Protein AF-A0A8S2UW05-F1 (afdb_monomer)

Secondary structure (DSSP, 8-state):
--HHHHHHHHHHHHHHHHHHHHHHHHSTTTTHHHHHHH-HHHHHHHHHHHHHHHHHHTT-TTS-HHHHHHHHHH-GGGSS-TT--

Structure (mmCIF, N/CA/C/O backbone):
data_AF-A0A8S2UW05-F1
#
_entry.id   AF-A0A8S2UW05-F1
#
loop_
_atom_site.group_PDB
_atom_site.id
_at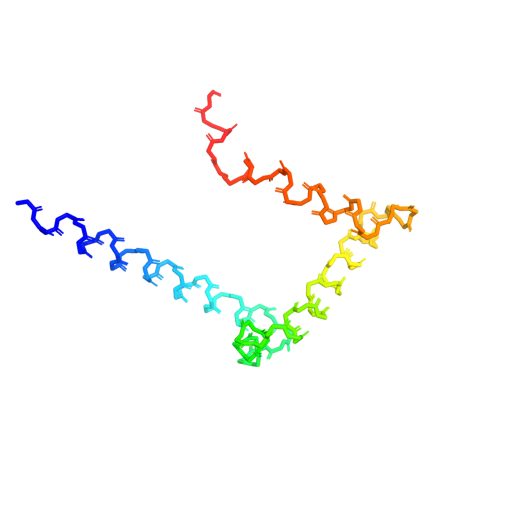om_site.type_symbol
_atom_site.label_atom_id
_atom_site.label_alt_id
_atom_site.label_comp_id
_atom_site.label_asym_id
_atom_site.label_entity_id
_atom_site.label_seq_id
_atom_site.pdbx_PDB_ins_code
_atom_site.Cartn_x
_atom_site.Cartn_y
_atom_site.Cartn_z
_atom_site.occupancy
_atom_site.B_iso_or_equiv
_atom_site.auth_seq_id
_atom_site.auth_comp_id
_atom_site.auth_asym_id
_atom_site.auth_atom_id
_atom_site.pdbx_PDB_model_num
ATOM 1 N N . MET A 1 1 ? 8.836 10.651 -37.639 1.00 51.06 1 MET A N 1
ATOM 2 C CA . MET A 1 1 ? 8.434 11.106 -36.288 1.00 51.06 1 MET A CA 1
ATOM 3 C C . MET A 1 1 ? 8.409 9.919 -35.318 1.00 51.06 1 MET A C 1
ATOM 5 O O . MET A 1 1 ? 7.337 9.475 -34.952 1.00 51.06 1 MET A O 1
ATOM 9 N N . LYS A 1 2 ? 9.577 9.362 -34.950 1.00 52.62 2 LYS A N 1
ATOM 10 C CA . LYS A 1 2 ? 9.695 8.204 -34.028 1.00 52.62 2 LYS A CA 1
ATOM 11 C C . LYS A 1 2 ? 10.368 8.545 -32.686 1.00 52.62 2 LYS A C 1
ATOM 13 O O . LYS A 1 2 ? 10.032 7.934 -31.690 1.00 52.62 2 LYS A O 1
ATOM 18 N N . ARG A 1 3 ? 11.238 9.569 -32.647 1.00 55.53 3 ARG A N 1
ATOM 19 C CA . ARG A 1 3 ? 11.967 9.993 -31.431 1.00 55.53 3 ARG A CA 1
ATOM 20 C C . ARG A 1 3 ? 11.054 10.423 -30.269 1.00 55.53 3 ARG A C 1
ATOM 22 O O . ARG A 1 3 ? 11.319 10.051 -29.143 1.00 55.53 3 ARG A O 1
ATOM 29 N N . SER A 1 4 ? 9.938 11.099 -30.557 1.00 61.03 4 SER A N 1
ATOM 30 C CA . SER A 1 4 ? 9.036 11.640 -29.522 1.00 61.03 4 SER A CA 1
ATOM 31 C C . SER A 1 4 ? 8.381 10.575 -28.633 1.00 61.03 4 SER A C 1
ATOM 33 O O . SER A 1 4 ? 8.201 10.806 -27.449 1.00 61.03 4 SER A O 1
ATOM 35 N N . GLN A 1 5 ? 8.016 9.413 -29.189 1.00 58.50 5 GLN A N 1
ATOM 36 C CA . GLN A 1 5 ? 7.317 8.367 -28.427 1.00 58.50 5 GLN A CA 1
ATOM 37 C C . GLN A 1 5 ? 8.261 7.545 -27.546 1.00 58.50 5 GLN A C 1
ATOM 39 O O . GLN A 1 5 ? 7.838 7.030 -26.514 1.00 58.50 5 GLN A O 1
ATOM 44 N N . ASP A 1 6 ? 9.523 7.406 -27.956 1.00 64.69 6 ASP A N 1
ATOM 45 C CA . ASP A 1 6 ? 10.532 6.701 -27.165 1.00 64.69 6 ASP A CA 1
ATOM 46 C C . ASP A 1 6 ? 10.985 7.569 -25.979 1.00 64.69 6 ASP A C 1
ATOM 48 O O . ASP A 1 6 ? 11.101 7.058 -24.867 1.00 64.69 6 ASP A O 1
ATOM 52 N N . ASP A 1 7 ? 11.124 8.886 -26.176 1.00 64.00 7 ASP A N 1
ATOM 53 C CA . ASP A 1 7 ? 11.465 9.835 -25.106 1.00 64.00 7 ASP A CA 1
ATOM 54 C C . ASP A 1 7 ? 10.359 9.914 -24.027 1.00 64.00 7 ASP A C 1
ATOM 56 O O . ASP A 1 7 ? 10.654 9.901 -22.831 1.00 64.00 7 ASP A O 1
ATOM 60 N N . GLU A 1 8 ? 9.079 9.899 -24.423 1.00 63.03 8 GLU A N 1
ATOM 61 C CA . GLU A 1 8 ? 7.931 9.871 -23.495 1.00 63.03 8 GLU A CA 1
ATOM 62 C C . GLU A 1 8 ? 7.868 8.580 -22.659 1.00 63.03 8 GLU A C 1
ATOM 64 O O . GLU A 1 8 ? 7.532 8.615 -21.472 1.00 63.03 8 GLU A O 1
ATOM 69 N N . ARG A 1 9 ? 8.219 7.430 -23.251 1.00 64.19 9 ARG A N 1
ATOM 70 C CA . ARG A 1 9 ? 8.280 6.143 -22.537 1.00 64.19 9 ARG A CA 1
ATOM 71 C C . ARG A 1 9 ? 9.408 6.119 -21.514 1.00 64.19 9 ARG A C 1
ATOM 73 O O . ARG A 1 9 ? 9.174 5.730 -20.375 1.00 64.19 9 ARG A O 1
ATOM 80 N N . ILE A 1 10 ? 10.594 6.593 -21.894 1.00 68.69 10 ILE A N 1
ATOM 81 C CA . ILE A 1 10 ? 11.756 6.679 -20.997 1.00 68.69 10 ILE A CA 1
ATOM 82 C C . ILE A 1 10 ? 11.436 7.579 -19.795 1.00 68.69 10 ILE A C 1
ATOM 84 O O . ILE A 1 10 ? 11.718 7.217 -18.654 1.00 68.69 10 ILE A O 1
ATOM 88 N N . GLN A 1 11 ? 10.779 8.715 -20.036 1.00 70.81 11 GLN A N 1
ATOM 89 C CA . GLN A 1 11 ? 10.377 9.641 -18.980 1.00 70.81 11 GLN A CA 1
ATOM 90 C C . GLN A 1 11 ? 9.301 9.049 -18.050 1.00 70.81 11 GLN A C 1
ATOM 92 O O . GLN A 1 11 ? 9.359 9.232 -16.832 1.00 70.81 11 GLN A O 1
ATOM 97 N N . SER A 1 12 ? 8.338 8.303 -18.601 1.00 72.50 12 SER A N 1
ATOM 98 C CA . SER A 1 12 ? 7.337 7.566 -17.821 1.00 72.50 12 SER A CA 1
ATOM 99 C C . SER A 1 12 ? 7.981 6.493 -16.934 1.00 72.50 12 SER A C 1
ATOM 101 O O . SER A 1 12 ? 7.624 6.362 -15.760 1.00 72.50 12 SER A O 1
ATOM 103 N N . ASP A 1 13 ? 8.956 5.757 -17.465 1.00 77.38 13 ASP A N 1
ATOM 104 C CA . ASP A 1 13 ? 9.659 4.701 -16.736 1.00 77.38 13 ASP A CA 1
ATOM 105 C C . ASP A 1 13 ? 10.539 5.273 -15.613 1.00 77.38 13 ASP A C 1
ATOM 107 O O . ASP A 1 13 ? 10.572 4.725 -14.510 1.00 77.38 13 ASP A O 1
ATOM 111 N N . GLU A 1 14 ? 11.206 6.411 -15.829 1.00 83.38 14 GLU A N 1
ATOM 112 C CA . GLU A 1 14 ? 11.948 7.111 -14.771 1.00 83.38 14 GLU A CA 1
ATOM 113 C C . GLU A 1 14 ? 11.041 7.562 -13.623 1.00 83.38 14 GLU A C 1
ATOM 115 O O . GLU A 1 14 ? 11.384 7.363 -12.453 1.00 83.38 14 GLU A O 1
ATOM 120 N N . LEU A 1 15 ? 9.867 8.117 -13.932 1.00 83.19 15 LEU A N 1
ATOM 121 C CA . LEU A 1 15 ? 8.891 8.526 -12.920 1.00 83.19 15 LEU A CA 1
ATOM 122 C C . LEU A 1 15 ? 8.349 7.328 -12.138 1.00 83.19 15 LEU A C 1
ATOM 124 O O . LEU A 1 15 ? 8.275 7.380 -10.907 1.00 83.19 15 LEU A O 1
ATOM 128 N N . ALA A 1 16 ? 8.021 6.232 -12.824 1.00 77.69 16 ALA A N 1
ATOM 129 C CA . ALA A 1 16 ? 7.569 5.001 -12.184 1.00 77.69 16 ALA A CA 1
ATOM 130 C C . ALA A 1 16 ? 8.649 4.422 -11.254 1.00 77.69 16 ALA A C 1
ATOM 132 O O . ALA A 1 16 ? 8.358 4.039 -10.118 1.00 77.69 16 ALA A O 1
ATOM 133 N N . ASN A 1 17 ? 9.910 4.435 -11.690 1.00 83.50 17 ASN A N 1
ATOM 134 C CA . ASN A 1 17 ? 11.045 3.981 -10.891 1.00 83.50 17 ASN A CA 1
ATOM 135 C C . ASN A 1 17 ? 11.271 4.860 -9.653 1.00 83.50 17 ASN A C 1
ATOM 137 O O . ASN A 1 17 ? 11.501 4.342 -8.557 1.00 83.50 17 ASN A O 1
ATOM 141 N N . GLN A 1 18 ? 11.169 6.185 -9.793 1.00 87.75 18 GLN A N 1
ATOM 142 C CA . GLN A 1 18 ? 11.265 7.109 -8.661 1.00 87.75 18 GLN A CA 1
ATOM 143 C C . GLN A 1 18 ? 10.117 6.914 -7.667 1.00 87.75 18 GLN A C 1
ATOM 145 O O . GLN A 1 18 ? 10.364 6.846 -6.462 1.00 87.75 18 GLN A O 1
ATOM 150 N N . ALA A 1 19 ? 8.881 6.774 -8.152 1.00 81.81 19 ALA A N 1
ATOM 151 C CA . ALA A 1 19 ? 7.716 6.519 -7.312 1.00 81.81 19 ALA A CA 1
ATOM 152 C C . ALA A 1 19 ? 7.859 5.195 -6.546 1.00 81.81 19 ALA A C 1
ATOM 154 O O . ALA A 1 19 ? 7.651 5.154 -5.333 1.00 81.81 19 ALA A O 1
ATOM 155 N N . MET A 1 20 ? 8.302 4.132 -7.223 1.00 82.69 20 MET A N 1
ATOM 156 C CA . MET A 1 20 ? 8.544 2.831 -6.601 1.00 82.69 20 MET A CA 1
ATOM 157 C C . MET A 1 20 ? 9.665 2.891 -5.558 1.00 82.69 20 MET A C 1
ATOM 159 O O . MET A 1 20 ? 9.542 2.299 -4.484 1.00 82.69 20 MET A O 1
ATOM 163 N N . LYS A 1 21 ? 10.742 3.638 -5.826 1.00 87.00 21 LYS A N 1
ATOM 164 C CA . LYS A 1 21 ? 11.820 3.856 -4.853 1.00 87.00 21 LYS A CA 1
ATOM 165 C C . LYS A 1 21 ? 11.306 4.577 -3.607 1.00 87.00 21 LYS A C 1
ATOM 167 O O . LYS A 1 21 ? 11.494 4.085 -2.500 1.00 87.00 21 LYS A O 1
ATOM 172 N N . GLN A 1 22 ? 10.593 5.690 -3.776 1.00 86.38 22 GLN A N 1
ATOM 173 C CA . GLN A 1 22 ? 10.018 6.430 -2.648 1.00 86.38 22 GLN A CA 1
ATOM 174 C C . GLN A 1 22 ? 9.038 5.580 -1.834 1.00 86.38 22 GLN A C 1
ATOM 176 O O . GLN A 1 22 ? 9.029 5.656 -0.604 1.00 86.38 22 GLN A O 1
ATOM 181 N N . LEU A 1 23 ? 8.223 4.769 -2.509 1.00 80.81 23 LEU A N 1
ATOM 182 C CA . LEU A 1 23 ? 7.307 3.842 -1.861 1.00 80.81 23 LEU A CA 1
ATOM 183 C C . LEU A 1 23 ? 8.069 2.781 -1.058 1.00 80.81 23 LEU A C 1
ATOM 185 O O . LEU A 1 23 ? 7.721 2.525 0.089 1.00 80.81 23 LEU A O 1
ATOM 189 N N . THR A 1 24 ? 9.128 2.210 -1.628 1.00 86.69 24 THR A N 1
ATOM 190 C CA . THR A 1 24 ? 10.003 1.233 -0.960 1.00 86.69 24 THR A CA 1
ATOM 191 C C . THR A 1 24 ? 10.641 1.829 0.295 1.00 86.69 24 THR A C 1
ATOM 193 O O . THR A 1 24 ? 10.611 1.209 1.358 1.00 86.69 24 THR A O 1
ATOM 196 N N . ASP A 1 25 ? 11.152 3.058 0.211 1.00 86.88 25 ASP A N 1
ATOM 197 C CA . ASP A 1 25 ? 11.825 3.724 1.328 1.00 86.88 25 ASP A CA 1
ATOM 198 C C . ASP A 1 25 ? 10.860 4.016 2.490 1.00 86.88 25 ASP A C 1
ATOM 200 O O . ASP A 1 25 ? 11.194 3.790 3.662 1.00 86.88 25 ASP A O 1
ATOM 204 N N . LYS A 1 26 ? 9.649 4.488 2.166 1.00 84.31 26 LYS A N 1
ATOM 205 C CA . LYS A 1 26 ? 8.622 4.888 3.144 1.00 84.31 26 LYS A CA 1
ATOM 206 C C . LYS A 1 26 ? 7.796 3.723 3.681 1.00 84.31 26 LYS A C 1
ATOM 208 O O . LYS A 1 26 ? 7.254 3.820 4.778 1.00 84.31 26 LYS A O 1
ATOM 213 N N . SER A 1 27 ? 7.688 2.636 2.926 1.00 81.88 27 SER A N 1
ATOM 214 C CA . SER A 1 27 ? 6.917 1.462 3.317 1.00 81.88 27 SER A CA 1
ATOM 215 C C . SER A 1 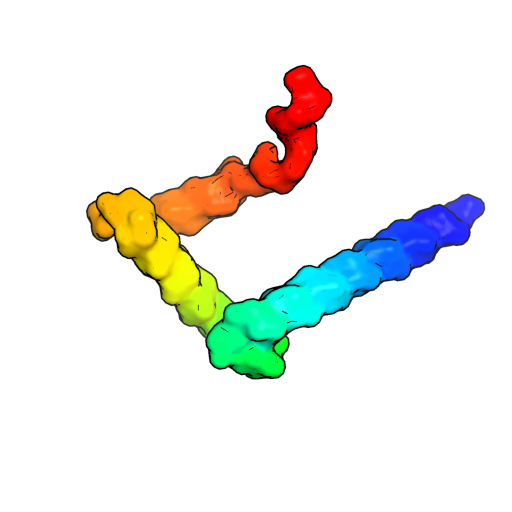27 ? 7.572 0.718 4.481 1.00 81.88 27 SER A C 1
ATOM 217 O O 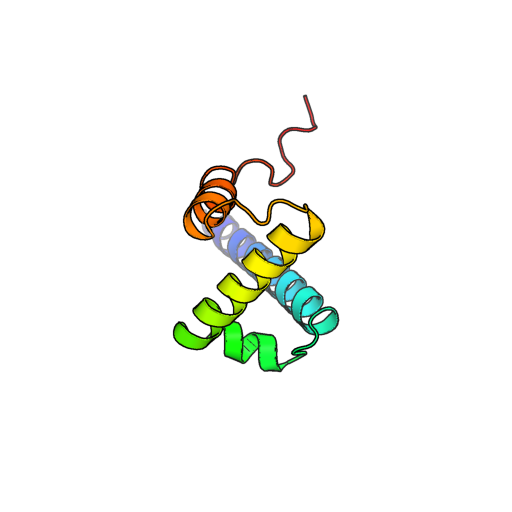. SER A 1 27 ? 8.788 0.507 4.512 1.00 81.88 27 SER A O 1
ATOM 219 N N . ILE A 1 28 ? 6.746 0.230 5.409 1.00 86.44 28 ILE A N 1
ATOM 220 C CA . ILE A 1 28 ? 7.175 -0.706 6.458 1.00 86.44 28 ILE A CA 1
ATOM 221 C C . ILE A 1 28 ? 7.646 -2.045 5.871 1.00 86.44 28 ILE A C 1
ATOM 223 O O . ILE A 1 28 ? 8.454 -2.739 6.480 1.00 86.44 28 ILE A O 1
ATOM 227 N N . TYR A 1 29 ? 7.180 -2.381 4.664 1.00 86.81 29 TYR A N 1
ATOM 228 C CA . TYR A 1 29 ? 7.521 -3.616 3.964 1.00 86.81 29 TYR A CA 1
ATOM 229 C C . TYR A 1 29 ? 8.859 -3.527 3.218 1.00 86.81 29 TYR A C 1
ATOM 231 O O . TYR A 1 29 ? 9.368 -4.557 2.775 1.00 86.81 29 TYR A O 1
ATOM 239 N N . LYS A 1 30 ? 9.455 -2.328 3.100 1.00 89.00 30 LYS A N 1
ATOM 240 C CA . LYS A 1 30 ? 10.736 -2.100 2.409 1.00 89.00 30 LYS A CA 1
ATOM 241 C C . LYS A 1 30 ? 10.736 -2.763 1.029 1.00 89.00 30 LYS A C 1
ATOM 243 O O . LYS A 1 30 ? 9.749 -2.658 0.306 1.00 89.00 30 LYS A O 1
ATOM 248 N N . GLU A 1 31 ? 11.801 -3.474 0.667 1.00 88.25 31 GLU A N 1
ATOM 249 C CA . GLU A 1 31 ? 11.933 -4.173 -0.619 1.00 88.25 31 GLU A CA 1
ATOM 250 C C . GLU A 1 31 ? 10.809 -5.189 -0.891 1.00 88.25 31 GLU A C 1
ATOM 252 O O . GLU A 1 31 ? 10.472 -5.431 -2.052 1.00 88.25 31 GLU A O 1
ATOM 257 N N . ASN A 1 32 ? 10.153 -5.729 0.148 1.00 89.56 32 ASN A N 1
ATOM 258 C CA . ASN A 1 32 ? 9.023 -6.648 -0.023 1.00 89.56 32 ASN A CA 1
ATOM 259 C C . ASN A 1 32 ? 7.786 -5.960 -0.615 1.00 89.56 32 ASN A C 1
ATOM 261 O O . ASN A 1 32 ? 6.875 -6.649 -1.070 1.00 89.56 32 ASN A O 1
ATOM 265 N N . ILE A 1 33 ? 7.746 -4.623 -0.681 1.00 89.25 33 ILE A N 1
ATOM 266 C CA . ILE A 1 33 ? 6.671 -3.920 -1.386 1.00 89.25 33 ILE A CA 1
ATOM 267 C C . ILE A 1 33 ? 6.613 -4.325 -2.864 1.00 89.25 33 ILE A C 1
ATOM 269 O O . ILE A 1 33 ? 5.531 -4.454 -3.422 1.00 89.25 33 ILE A O 1
ATOM 273 N N . LYS A 1 34 ? 7.754 -4.640 -3.490 1.00 87.50 34 LYS A N 1
ATOM 274 C CA . LYS A 1 34 ? 7.789 -5.127 -4.876 1.00 87.50 34 LYS A CA 1
ATOM 275 C C . LYS A 1 34 ? 7.083 -6.476 -5.012 1.00 87.50 34 LYS A C 1
ATOM 277 O O . LYS A 1 34 ? 6.355 -6.694 -5.973 1.00 87.50 34 LYS A O 1
ATOM 282 N N . LEU A 1 35 ? 7.262 -7.366 -4.031 1.00 90.81 35 LEU A N 1
ATOM 283 C CA . LEU A 1 35 ? 6.569 -8.655 -3.986 1.00 90.81 35 LEU A CA 1
ATOM 284 C C . LEU A 1 35 ? 5.055 -8.463 -3.833 1.00 90.81 35 LEU A C 1
ATOM 286 O O . LEU A 1 35 ? 4.287 -9.149 -4.501 1.00 90.81 35 LEU A O 1
ATOM 290 N N . ILE A 1 36 ? 4.643 -7.506 -2.998 1.00 89.38 36 ILE A N 1
ATOM 291 C CA . ILE A 1 36 ? 3.234 -7.152 -2.804 1.00 89.38 36 ILE A CA 1
ATOM 292 C C . ILE A 1 36 ? 2.614 -6.667 -4.120 1.00 89.38 36 ILE A C 1
ATOM 294 O O . ILE A 1 36 ? 1.559 -7.156 -4.493 1.00 89.38 36 ILE A O 1
ATOM 298 N N . PHE A 1 37 ? 3.274 -5.770 -4.858 1.00 85.12 37 PHE A N 1
ATOM 299 C CA . PHE A 1 37 ? 2.746 -5.239 -6.125 1.00 85.12 37 PHE A CA 1
ATOM 300 C C . PHE A 1 37 ? 2.769 -6.248 -7.280 1.00 85.12 37 PHE A C 1
ATOM 302 O O . PHE A 1 37 ? 1.940 -6.160 -8.182 1.00 85.12 37 PHE A O 1
ATOM 309 N N . ASN A 1 38 ? 3.686 -7.217 -7.252 1.00 88.44 38 ASN A N 1
ATOM 310 C CA . ASN A 1 38 ? 3.785 -8.253 -8.283 1.00 88.44 38 ASN A CA 1
ATOM 311 C C . ASN A 1 38 ? 2.865 -9.461 -8.032 1.00 88.44 38 ASN A C 1
ATOM 313 O O . ASN A 1 38 ? 2.762 -10.332 -8.894 1.00 88.44 38 ASN A O 1
ATOM 317 N N . SER A 1 39 ? 2.209 -9.541 -6.871 1.00 93.12 39 SER A N 1
ATOM 318 C CA . SER A 1 39 ? 1.281 -10.619 -6.520 1.00 93.12 39 SER A CA 1
ATOM 319 C C . SER A 1 39 ? -0.127 -10.067 -6.329 1.00 93.12 39 SER A C 1
ATOM 321 O O . SER A 1 39 ? -0.368 -9.272 -5.426 1.00 93.12 39 SER A O 1
ATOM 323 N N . SER A 1 40 ? -1.075 -10.524 -7.150 1.00 88.12 40 SER A N 1
ATOM 324 C CA . SER A 1 40 ? -2.476 -10.081 -7.084 1.00 88.12 40 SER A CA 1
ATOM 325 C C . SER A 1 40 ? -3.102 -10.308 -5.702 1.00 88.12 40 SER A C 1
ATOM 327 O O . SER A 1 40 ? -3.806 -9.436 -5.189 1.00 88.12 40 SER A O 1
ATOM 329 N N . ASP A 1 41 ? -2.821 -11.452 -5.078 1.00 91.00 41 ASP A N 1
ATOM 330 C CA . ASP A 1 41 ? -3.383 -11.806 -3.770 1.00 91.00 41 ASP A CA 1
ATOM 331 C C . ASP A 1 41 ? -2.803 -10.916 -2.664 1.00 91.00 41 ASP A C 1
ATOM 333 O O . ASP A 1 41 ? -3.543 -10.334 -1.869 1.00 91.00 41 ASP A O 1
ATOM 337 N N . LEU A 1 42 ? -1.476 -10.735 -2.649 1.00 89.88 42 LEU A N 1
ATOM 338 C CA . LEU A 1 42 ? -0.814 -9.873 -1.664 1.00 89.88 42 LEU A CA 1
ATOM 339 C C . LEU A 1 42 ? -1.211 -8.409 -1.842 1.00 89.88 42 LEU A C 1
ATOM 341 O O . LEU A 1 42 ? -1.451 -7.719 -0.852 1.00 89.88 42 LEU A O 1
ATOM 345 N N . PHE A 1 43 ? -1.315 -7.943 -3.087 1.00 89.38 43 PHE A N 1
ATOM 346 C CA . PHE A 1 43 ? -1.781 -6.598 -3.392 1.00 89.38 43 PHE A CA 1
ATOM 347 C C . PHE A 1 43 ? -3.205 -6.374 -2.886 1.00 89.38 43 PHE A C 1
ATOM 349 O O . PHE A 1 43 ? -3.490 -5.327 -2.311 1.00 89.38 43 PHE A O 1
ATOM 356 N N . THR A 1 44 ? -4.088 -7.361 -3.052 1.00 86.81 44 THR A N 1
ATOM 357 C CA . THR A 1 44 ? -5.475 -7.279 -2.578 1.00 86.81 44 THR A CA 1
ATOM 358 C C . THR A 1 44 ? -5.524 -7.095 -1.064 1.00 86.81 44 THR A C 1
ATOM 360 O O . THR A 1 44 ? -6.172 -6.163 -0.585 1.00 86.81 44 THR A O 1
ATOM 363 N N . HIS A 1 45 ? -4.793 -7.917 -0.306 1.00 88.06 45 HIS A N 1
ATOM 364 C CA . HIS A 1 45 ? -4.704 -7.768 1.150 1.00 88.06 45 HIS A CA 1
ATOM 365 C C . HIS A 1 45 ? -4.123 -6.413 1.557 1.00 88.06 45 HIS A C 1
ATOM 367 O O . HIS A 1 45 ? -4.746 -5.685 2.327 1.00 88.06 45 HIS A O 1
ATOM 373 N N . TYR A 1 46 ? -2.989 -6.032 0.966 1.00 88.12 46 TYR A N 1
ATOM 374 C CA . TYR A 1 46 ? -2.356 -4.740 1.214 1.00 88.12 46 TYR A CA 1
ATOM 375 C C . TYR A 1 46 ? -3.313 -3.570 0.954 1.00 88.12 46 TYR A C 1
ATOM 377 O O . TYR A 1 46 ? -3.426 -2.665 1.776 1.00 88.12 46 TYR A O 1
ATOM 385 N N . TYR A 1 47 ? -4.041 -3.594 -0.162 1.00 85.12 47 TYR A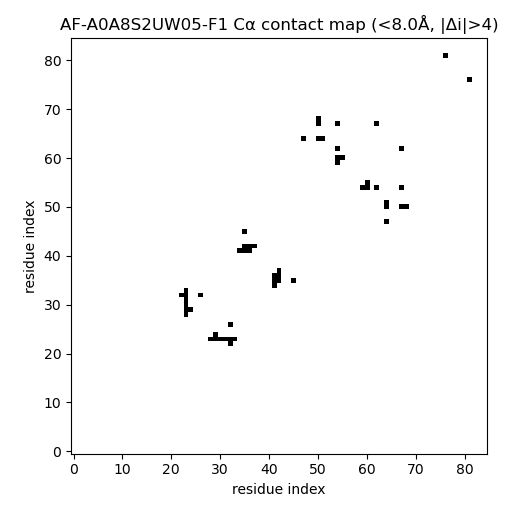 N 1
ATOM 386 C CA . TYR A 1 47 ? -5.005 -2.557 -0.510 1.00 85.12 47 TYR A CA 1
ATOM 387 C C . TYR A 1 47 ? -6.140 -2.459 0.515 1.00 85.12 47 TYR A C 1
ATOM 389 O O . TYR A 1 47 ? -6.493 -1.356 0.932 1.00 85.12 47 TYR A O 1
ATOM 397 N N . HIS A 1 48 ? -6.692 -3.591 0.955 1.00 84.75 48 HIS A N 1
ATOM 398 C CA . HIS A 1 48 ? -7.725 -3.604 1.990 1.00 84.75 48 HIS A CA 1
ATOM 399 C C . HIS A 1 48 ? -7.225 -3.034 3.321 1.00 84.75 48 HIS A C 1
ATOM 401 O O . HIS A 1 48 ? -7.937 -2.229 3.924 1.00 84.75 48 HIS A O 1
ATOM 407 N N . ASP A 1 49 ? -6.001 -3.371 3.729 1.00 85.62 49 ASP A N 1
ATOM 408 C CA . ASP A 1 49 ? -5.385 -2.820 4.938 1.00 85.62 49 ASP A CA 1
ATOM 409 C C . ASP A 1 49 ? -5.201 -1.300 4.828 1.00 85.62 49 ASP A C 1
ATOM 411 O O . ASP A 1 49 ? -5.546 -0.565 5.753 1.00 85.62 49 ASP A O 1
ATOM 415 N N . GLN A 1 50 ? -4.728 -0.797 3.679 1.00 83.81 50 GLN A N 1
ATOM 416 C CA . GLN A 1 50 ? -4.596 0.648 3.449 1.00 83.81 50 GLN A CA 1
ATOM 417 C C . GLN A 1 50 ? -5.948 1.370 3.510 1.00 83.81 50 GLN A C 1
ATOM 419 O O . GLN A 1 50 ? -6.042 2.463 4.067 1.00 83.81 50 GLN A O 1
ATOM 424 N N . VAL A 1 51 ? -7.009 0.762 2.968 1.00 82.12 51 VAL A N 1
ATOM 425 C CA . VAL A 1 51 ? -8.362 1.329 3.055 1.00 82.12 51 VAL A CA 1
ATOM 426 C C . VAL A 1 51 ? -8.847 1.352 4.504 1.00 82.12 51 VAL A C 1
ATOM 428 O O . VAL A 1 51 ? -9.369 2.376 4.938 1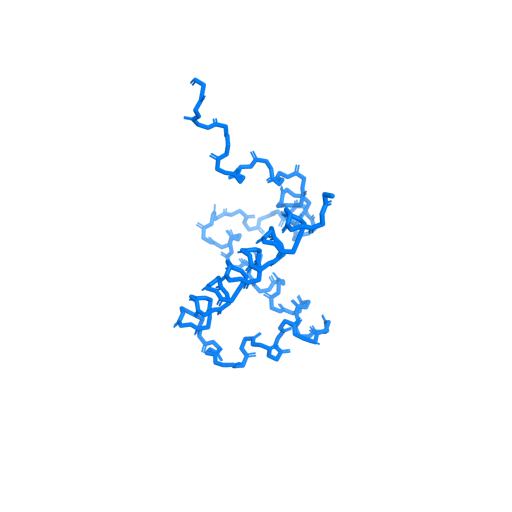.00 82.12 51 VAL A O 1
ATOM 431 N N . ALA A 1 52 ? -8.652 0.271 5.261 1.00 83.50 52 ALA A N 1
ATOM 432 C CA . ALA A 1 52 ? -9.047 0.208 6.666 1.00 83.50 52 ALA A CA 1
ATOM 433 C C . ALA A 1 52 ? -8.315 1.260 7.520 1.00 83.50 52 ALA A C 1
ATOM 435 O O . ALA A 1 52 ? -8.951 1.949 8.315 1.00 83.50 52 ALA A O 1
ATOM 436 N N . LEU A 1 53 ? -7.009 1.448 7.300 1.00 83.50 53 LEU A N 1
ATOM 437 C CA . LEU A 1 53 ? -6.221 2.494 7.962 1.00 83.50 53 LEU A CA 1
ATOM 438 C C . LEU A 1 53 ? -6.744 3.896 7.631 1.00 83.50 53 LEU A C 1
ATOM 440 O O . LEU A 1 53 ? -6.972 4.697 8.531 1.00 83.50 53 LEU A O 1
ATOM 444 N N . ALA A 1 54 ? -7.018 4.180 6.355 1.00 80.56 54 ALA A N 1
ATOM 445 C CA . ALA A 1 54 ? -7.582 5.467 5.955 1.00 80.56 54 ALA A CA 1
ATOM 446 C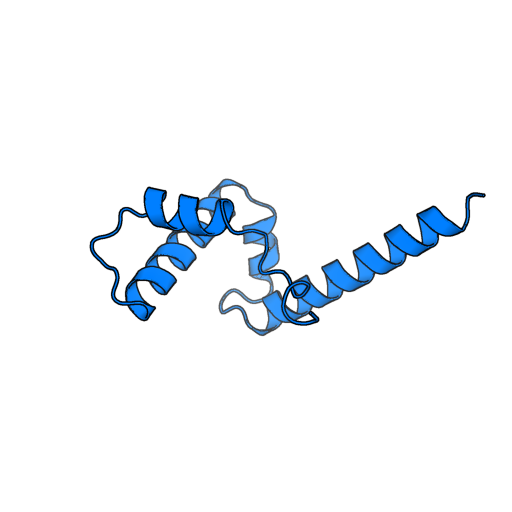 C . ALA A 1 54 ? -8.968 5.721 6.581 1.00 80.56 54 ALA A C 1
ATOM 448 O O . ALA A 1 54 ? -9.308 6.859 6.912 1.00 80.56 54 ALA A O 1
ATOM 449 N N . GLN A 1 55 ? -9.780 4.673 6.759 1.00 79.19 55 GLN A N 1
ATOM 450 C CA . GLN A 1 55 ? -11.072 4.771 7.442 1.00 79.19 55 GLN A CA 1
ATOM 451 C C . GLN A 1 55 ? -10.924 5.090 8.934 1.00 79.19 55 GLN A C 1
ATOM 453 O O . GLN A 1 55 ? -11.705 5.895 9.453 1.00 79.19 55 GLN A O 1
ATOM 458 N N . ASP A 1 56 ? -9.939 4.480 9.596 1.00 81.94 56 ASP A N 1
ATOM 459 C CA . ASP A 1 56 ? -9.594 4.720 11.000 1.00 81.94 56 ASP A CA 1
ATOM 460 C C . ASP A 1 56 ? -9.115 6.165 11.212 1.00 81.94 56 ASP A C 1
ATOM 462 O O . ASP A 1 56 ? -9.711 6.914 11.991 1.00 81.94 56 ASP A O 1
ATOM 466 N N . GLU A 1 57 ? -8.148 6.617 10.407 1.00 80.94 57 GLU A N 1
ATOM 467 C CA . GLU A 1 57 ? -7.616 7.986 10.449 1.00 80.94 57 GLU A CA 1
ATOM 468 C C . GLU A 1 57 ? -8.701 9.048 10.210 1.00 80.94 57 GLU A C 1
ATOM 470 O O . GLU A 1 57 ? -8.768 10.060 10.915 1.00 80.94 57 GLU A O 1
ATOM 475 N N . ALA A 1 58 ? -9.594 8.808 9.246 1.00 79.31 58 ALA A N 1
ATOM 476 C CA . ALA A 1 58 ? -10.702 9.709 8.937 1.00 79.31 58 ALA A CA 1
ATOM 477 C C . ALA A 1 58 ? -11.894 9.576 9.904 1.00 79.31 58 ALA A C 1
ATOM 479 O O . ALA A 1 58 ? -12.847 10.352 9.805 1.00 79.31 58 ALA A O 1
ATOM 480 N N . LYS A 1 59 ? -11.860 8.623 10.846 1.00 83.62 59 LYS A N 1
ATOM 481 C CA . LYS A 1 59 ? -12.940 8.316 11.801 1.00 83.62 59 LYS A CA 1
ATOM 482 C C . LYS A 1 59 ? -14.284 7.995 11.136 1.00 83.62 59 LYS A C 1
ATOM 484 O O . LYS A 1 59 ? -15.346 8.316 11.671 1.00 83.62 59 LYS A O 1
ATOM 489 N N . VAL A 1 60 ? -14.255 7.335 9.978 1.00 77.75 60 VAL A N 1
ATOM 490 C CA . VAL A 1 60 ? -15.444 6.982 9.174 1.00 77.75 60 VAL A CA 1
ATOM 491 C C . VAL A 1 60 ? -15.789 5.491 9.251 1.00 77.75 60 VAL A C 1
ATOM 493 O O . VAL A 1 60 ? -16.259 4.896 8.283 1.00 77.75 60 VAL A O 1
ATOM 496 N N . TYR A 1 61 ? -15.595 4.893 10.428 1.00 72.00 61 TYR A N 1
ATOM 497 C CA . TYR A 1 61 ? -15.720 3.457 10.736 1.00 72.00 61 TYR A CA 1
ATOM 498 C C . TYR A 1 61 ? -16.997 2.759 10.243 1.00 72.00 61 TYR A C 1
ATOM 500 O O . TYR A 1 61 ? -17.025 1.542 10.104 1.00 72.00 61 TYR A O 1
ATOM 508 N N . GLN A 1 62 ? -18.073 3.514 10.016 1.00 75.00 62 GLN A N 1
ATOM 509 C CA . GLN A 1 62 ? -19.374 2.982 9.601 1.00 75.00 62 GLN A CA 1
ATOM 510 C C . GLN A 1 62 ? -19.529 2.866 8.080 1.00 75.00 62 GLN A C 1
ATOM 512 O O . GLN A 1 62 ? -20.530 2.327 7.607 1.00 75.00 62 GLN A O 1
ATOM 517 N N . LEU A 1 63 ? -18.572 3.373 7.298 1.00 75.56 63 LEU A N 1
ATOM 518 C CA . LEU A 1 63 ? -18.621 3.247 5.849 1.00 75.56 63 LEU A CA 1
ATOM 519 C C . LEU A 1 63 ? -18.173 1.842 5.430 1.00 75.56 63 LEU A C 1
ATOM 521 O O . LEU A 1 63 ? -17.090 1.404 5.821 1.00 75.56 63 LEU A O 1
ATOM 525 N N . PRO A 1 64 ? -18.944 1.143 4.581 1.00 79.12 64 PRO A N 1
ATOM 526 C CA . PRO A 1 64 ? -18.483 -0.106 3.994 1.00 79.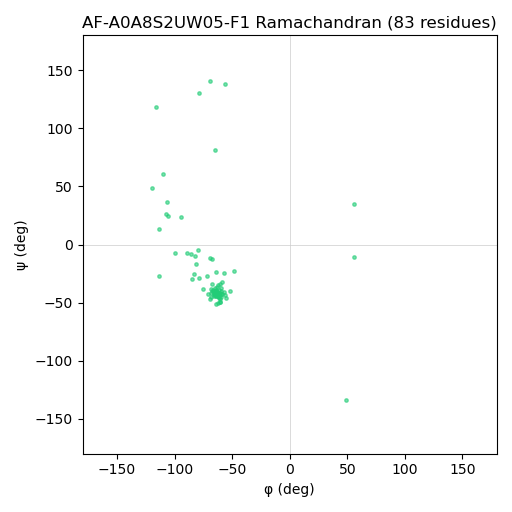12 64 PRO A CA 1
ATOM 527 C C . PRO A 1 64 ? -17.160 0.104 3.247 1.00 79.12 64 PRO A C 1
ATOM 529 O O . PRO A 1 64 ? -17.017 1.076 2.503 1.00 79.12 64 PRO A O 1
ATOM 532 N N . THR A 1 65 ? -16.212 -0.827 3.376 1.00 72.19 65 THR A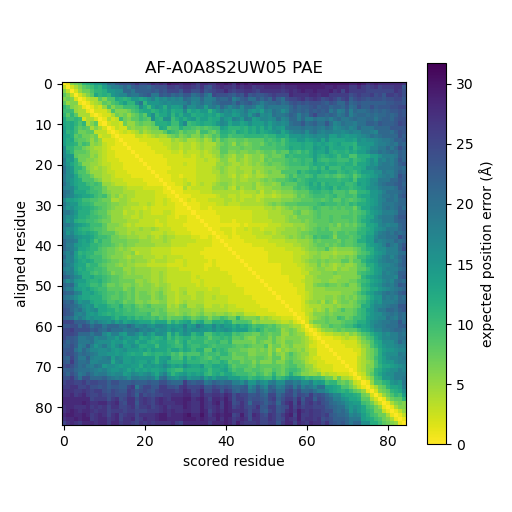 N 1
ATOM 533 C CA . THR A 1 65 ? -14.941 -0.798 2.626 1.00 72.19 65 THR A CA 1
ATOM 534 C C . THR A 1 65 ? -15.188 -0.637 1.127 1.00 72.19 65 THR A C 1
ATOM 536 O O . THR A 1 65 ? -14.532 0.170 0.479 1.00 72.19 65 THR A O 1
ATOM 539 N N . SER A 1 66 ? -16.208 -1.310 0.588 1.00 76.56 66 SER A N 1
ATOM 540 C CA . SER A 1 66 ? -16.622 -1.186 -0.814 1.00 76.56 66 SER A CA 1
ATOM 541 C C . SER A 1 66 ? -17.042 0.235 -1.201 1.00 76.56 66 SER A C 1
ATOM 543 O O . SER A 1 66 ? -16.778 0.672 -2.317 1.00 76.56 66 SER A O 1
ATOM 545 N N . PHE A 1 67 ? -17.657 0.990 -0.288 1.00 77.44 67 PHE A N 1
ATOM 546 C CA . PHE A 1 67 ? -18.027 2.385 -0.517 1.00 77.44 67 PHE A CA 1
ATOM 547 C C . PHE A 1 67 ? -16.792 3.292 -0.557 1.00 77.44 67 PHE A C 1
ATOM 549 O O . PHE A 1 67 ? -16.676 4.128 -1.452 1.00 77.44 67 PHE A O 1
ATOM 556 N N . VAL A 1 68 ? -15.835 3.093 0.353 1.00 72.75 68 VAL A N 1
ATOM 557 C CA . VAL A 1 68 ? -14.579 3.863 0.375 1.00 72.75 68 VAL A CA 1
ATOM 558 C C . VAL A 1 68 ? -13.701 3.532 -0.829 1.00 72.75 68 VAL A C 1
ATOM 560 O O . VAL A 1 68 ? -13.206 4.439 -1.492 1.00 72.75 68 VAL A O 1
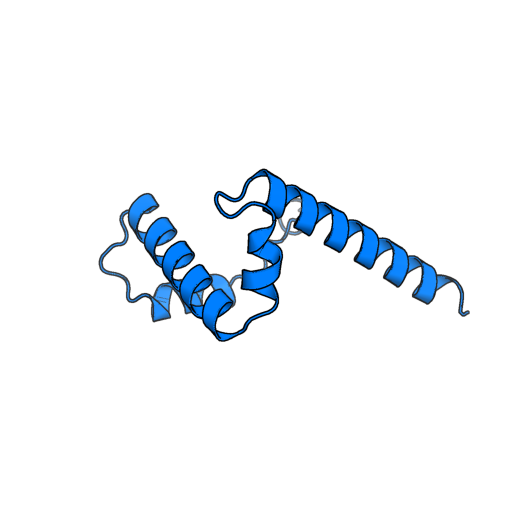ATOM 563 N N . GLN A 1 69 ? -13.596 2.255 -1.196 1.00 71.56 69 GLN A N 1
ATOM 564 C CA . GLN A 1 69 ? -12.954 1.828 -2.442 1.00 71.56 69 GLN A CA 1
ATOM 565 C C . GLN A 1 69 ? -13.595 2.507 -3.653 1.00 71.56 69 GLN A C 1
ATOM 567 O O . GLN A 1 69 ? -12.899 3.021 -4.530 1.00 71.56 69 GLN A O 1
ATOM 572 N N . ARG A 1 70 ? -14.931 2.576 -3.687 1.00 75.00 70 ARG A N 1
ATOM 573 C CA . ARG A 1 70 ? -15.657 3.259 -4.757 1.00 75.00 70 ARG A CA 1
ATOM 574 C C . ARG A 1 70 ? -15.360 4.760 -4.783 1.00 75.00 70 ARG A C 1
ATOM 576 O O . ARG A 1 70 ? -15.197 5.307 -5.861 1.00 75.00 70 ARG A O 1
ATOM 583 N N . LEU A 1 71 ? -15.235 5.427 -3.636 1.00 71.19 71 LEU A N 1
ATOM 584 C CA . LEU A 1 71 ? -14.857 6.846 -3.577 1.00 71.19 71 LEU A CA 1
ATOM 585 C C . LEU A 1 71 ? -13.432 7.095 -4.083 1.00 71.19 71 LEU A C 1
ATOM 587 O O . LEU A 1 71 ? -13.216 8.039 -4.840 1.00 71.19 71 LEU A O 1
ATOM 591 N N . LEU A 1 72 ? -12.482 6.240 -3.702 1.00 67.38 72 LEU A N 1
ATOM 592 C CA . LEU A 1 72 ? -11.086 6.334 -4.139 1.00 67.38 72 LEU A CA 1
ATOM 593 C C . LEU A 1 72 ? -10.933 6.056 -5.642 1.00 67.38 72 LEU A C 1
ATOM 595 O O . LEU A 1 72 ? -10.101 6.671 -6.300 1.00 67.38 72 LEU A O 1
ATOM 599 N N . THR A 1 73 ? -11.756 5.164 -6.195 1.00 67.00 73 THR A N 1
ATOM 600 C CA . THR A 1 73 ? -11.734 4.812 -7.626 1.00 67.00 73 THR A CA 1
ATOM 601 C C . THR A 1 73 ? -12.563 5.759 -8.500 1.00 67.00 73 THR A C 1
ATOM 603 O O . THR A 1 73 ? -12.209 5.968 -9.657 1.00 67.00 73 THR A O 1
ATOM 606 N N . LEU A 1 74 ? -13.636 6.366 -7.969 1.00 64.56 74 LEU A N 1
ATOM 607 C CA . LEU A 1 74 ? -14.474 7.350 -8.675 1.00 64.56 74 LEU A CA 1
ATOM 608 C C . LEU A 1 74 ? -13.898 8.775 -8.675 1.00 64.56 74 LEU A C 1
ATOM 610 O O . LEU A 1 74 ? -14.321 9.578 -9.502 1.00 64.56 74 LEU A O 1
ATOM 614 N N . ASN A 1 75 ? -12.939 9.095 -7.797 1.00 52.00 75 ASN A N 1
ATOM 615 C CA . ASN A 1 75 ? -12.219 10.378 -7.786 1.00 52.00 75 ASN A CA 1
ATOM 616 C C . ASN A 1 75 ? -10.739 10.247 -8.220 1.00 52.00 75 ASN A C 1
ATOM 618 O O . ASN A 1 75 ? -9.842 10.621 -7.462 1.00 52.00 75 ASN A O 1
ATOM 622 N N . PRO A 1 76 ? -10.427 9.795 -9.449 1.00 52.47 76 PRO A N 1
ATOM 623 C CA . PRO A 1 76 ? -9.049 9.814 -9.947 1.00 52.47 76 PRO A CA 1
ATOM 624 C C . PRO A 1 76 ? -8.531 11.248 -10.223 1.00 52.47 76 PRO A C 1
ATOM 626 O O . PRO A 1 76 ? -7.335 11.463 -10.412 1.00 52.47 76 PRO A O 1
ATOM 629 N N . THR A 1 77 ? -9.407 12.262 -10.224 1.00 46.88 77 THR A N 1
ATOM 630 C CA . THR A 1 77 ? -9.171 13.631 -10.733 1.00 46.88 77 THR A CA 1
ATOM 631 C C . THR A 1 77 ? -8.727 14.682 -9.704 1.00 46.88 77 THR A C 1
ATOM 633 O O . THR A 1 77 ? -8.837 15.882 -9.954 1.00 46.88 77 THR A O 1
ATOM 636 N N . ARG A 1 78 ? -8.129 14.280 -8.576 1.00 45.88 78 ARG A N 1
ATOM 637 C CA . ARG A 1 78 ? -7.208 15.167 -7.826 1.00 45.88 78 ARG A CA 1
ATOM 638 C C . ARG A 1 78 ? -5.740 14.754 -7.954 1.00 45.88 78 ARG A C 1
ATOM 640 O O . ARG A 1 78 ? -4.912 15.122 -7.128 1.00 45.88 78 ARG A O 1
ATOM 647 N N . SER A 1 79 ? -5.400 14.081 -9.052 1.00 41.56 79 SER A N 1
ATOM 648 C CA . SER A 1 79 ? -4.050 14.113 -9.616 1.00 41.56 79 SER A CA 1
ATOM 649 C C . SER A 1 79 ? -3.724 15.536 -10.113 1.00 41.56 79 SER A C 1
ATOM 651 O O . SER A 1 79 ? -3.922 15.848 -11.279 1.00 41.56 79 SER A O 1
ATOM 653 N N . ILE A 1 80 ? -3.318 16.428 -9.199 1.00 44.03 80 ILE A N 1
ATOM 654 C CA . ILE A 1 80 ? -2.482 17.645 -9.376 1.00 44.03 80 ILE A CA 1
ATOM 655 C C . ILE A 1 80 ? -2.932 18.736 -10.393 1.00 44.03 80 ILE A C 1
ATOM 657 O O . ILE A 1 80 ? -2.427 19.850 -10.337 1.00 44.03 80 ILE A O 1
ATOM 661 N N . THR A 1 81 ? -3.924 18.534 -11.262 1.00 40.53 81 THR A N 1
ATOM 662 C CA . THR A 1 81 ? -4.205 19.463 -12.383 1.00 40.53 81 THR A CA 1
ATOM 663 C C . THR A 1 81 ? -5.350 20.456 -12.169 1.00 40.53 81 THR A C 1
ATOM 665 O O . THR A 1 81 ? -5.476 21.385 -12.954 1.00 40.53 81 THR A O 1
ATOM 668 N N . ASN A 1 82 ? -6.129 20.360 -11.086 1.00 37.88 82 ASN A N 1
ATOM 669 C CA . ASN A 1 82 ? -7.263 21.272 -10.831 1.00 37.88 82 ASN A CA 1
ATOM 670 C C . ASN A 1 82 ? -7.015 22.329 -9.732 1.00 37.88 82 ASN A C 1
ATOM 672 O O . ASN A 1 82 ? -7.963 22.823 -9.131 1.00 37.88 82 ASN A O 1
ATOM 676 N N . GLN A 1 83 ? -5.756 22.692 -9.460 1.00 36.59 83 GLN A N 1
ATOM 677 C CA . GLN A 1 83 ? -5.410 23.867 -8.633 1.00 36.59 83 GLN A CA 1
ATOM 678 C C . GLN A 1 83 ? -4.695 24.985 -9.419 1.00 36.59 83 GLN A C 1
ATOM 680 O O . GLN A 1 83 ? -4.157 25.906 -8.815 1.00 36.59 83 GLN A O 1
ATOM 685 N N . LEU A 1 84 ? -4.708 24.931 -10.757 1.00 37.78 84 LEU A N 1
ATOM 686 C CA . LEU A 1 84 ? -4.199 25.996 -11.635 1.00 37.78 84 LEU A CA 1
ATOM 687 C C . LEU A 1 84 ? -5.300 26.552 -12.557 1.00 37.78 84 LEU A C 1
ATOM 689 O O . LEU A 1 84 ? -5.104 26.684 -13.764 1.00 37.78 84 LEU A O 1
ATOM 693 N N . GLN A 1 85 ? -6.457 26.875 -11.977 1.00 36.25 85 GLN A N 1
ATOM 694 C CA . GLN A 1 85 ? -7.408 27.822 -12.568 1.00 36.25 85 GLN A CA 1
ATOM 695 C C . GLN A 1 85 ? -7.554 29.031 -11.655 1.00 36.25 85 GLN A C 1
ATOM 697 O O . GLN A 1 85 ? -7.663 28.812 -10.426 1.00 36.25 85 GLN A O 1
#

Mean predicted aligned error: 11.65 Å

Organism: NCBI:txid392030

Sequence (85 aa):
MKRSQDDERIQSDELANQAMKQLTDKSIYKENIKLIFNSSDLFTHYYHDQVALAQDEAKVYQLPTSFVQRLLTLNPTRSITNQLQ

pLDDT: mean 74.4, std 15.37, range [36.25, 93.12]

Foldseek 3Di:
DPVVVVVVVVVVVVVVVVVVQVCLVPDPCRPCVVVLVVDPVSVVVVVLVVLVVVCVVVVVVPDDSVRSVCVVVVPPPVPPDPPPD

Radius of gyration: 16.79 Å; Cα contacts (8 Å, |Δi|>4): 28; chains: 1; bounding box: 31×40×48 Å

Solvent-accessible surface area (backbone atoms only — not comparable to full-atom values): 5091 Å² total; per-residue (Å²): 142,64,66,69,63,55,54,54,49,53,54,52,51,52,51,52,51,51,52,52,49,55,48,28,74,72,38,97,57,27,79,53,44,57,58,28,73,74,28,73,69,50,34,50,52,51,51,53,51,54,51,52,49,53,29,58,77,69,68,45,78,84,58,53,67,70,57,53,52,45,52,61,67,73,53,67,77,74,68,82,68,81,80,82,124